Protein AF-A0AAE5V6S5-F1 (afdb_monomer_lite)

Radius of gyration: 22.58 Å; chains: 1; bounding box: 48×60×33 Å

Sequence (89 aa):
MLRKLLLLTFIVFLGIGFFKYADAHVTLNPNESEPESYDKYDVRVPVEQNDHTVKVELDVPKGLNVESVKPVEGFKHHFLKIKKGTLLK

Organism: Staphylococcus epidermidis (NCBI:txid1282)

Structure (mmCIF, N/CA/C/O backbone):
data_AF-A0AAE5V6S5-F1
#
_entry.id   AF-A0AAE5V6S5-F1
#
loop_
_atom_site.group_PDB
_atom_site.id
_atom_site.type_symbol
_atom_site.label_atom_id
_atom_site.label_alt_id
_atom_site.label_comp_id
_atom_site.label_asym_id
_atom_site.label_entity_id
_atom_site.label_seq_id
_atom_site.pdbx_PDB_ins_code
_atom_site.Cartn_x
_atom_site.Cartn_y
_atom_site.Cartn_z
_atom_site.occupancy
_atom_site.B_iso_or_equiv
_atom_site.auth_seq_id
_atom_site.auth_comp_id
_atom_site.auth_asym_id
_atom_site.auth_atom_id
_atom_site.pdbx_PDB_model_num
ATOM 1 N N . MET A 1 1 ? -34.974 43.358 13.654 1.00 69.31 1 MET A N 1
ATOM 2 C CA . MET A 1 1 ? -34.895 42.115 12.845 1.00 69.31 1 MET A CA 1
ATOM 3 C C . MET A 1 1 ? -33.461 41.780 12.428 1.00 69.31 1 MET A C 1
ATOM 5 O O . MET A 1 1 ? -33.085 40.622 12.537 1.00 69.31 1 MET A O 1
ATOM 9 N N . LEU A 1 2 ? -32.630 42.777 12.095 1.00 81.38 2 LEU A N 1
ATOM 10 C CA . LEU A 1 2 ? -31.210 42.613 11.734 1.00 81.38 2 LEU A CA 1
ATOM 11 C C . LEU A 1 2 ? -30.364 41.819 12.753 1.00 81.38 2 LEU A C 1
ATOM 13 O O . LEU A 1 2 ? -29.602 40.941 12.374 1.00 81.38 2 LEU A O 1
ATOM 17 N N . ARG A 1 3 ? -30.557 42.052 14.059 1.00 78.06 3 ARG A N 1
ATOM 18 C CA . ARG A 1 3 ? -29.835 41.329 15.123 1.00 78.06 3 ARG A CA 1
ATOM 19 C C . ARG A 1 3 ? -30.169 39.830 15.186 1.00 78.06 3 ARG A C 1
ATOM 21 O O . ARG A 1 3 ? -29.303 39.042 15.532 1.00 78.06 3 ARG A O 1
ATOM 28 N N . LYS A 1 4 ? -31.400 39.436 14.828 1.00 79.62 4 LYS A N 1
ATOM 29 C CA . LYS A 1 4 ? -31.809 38.0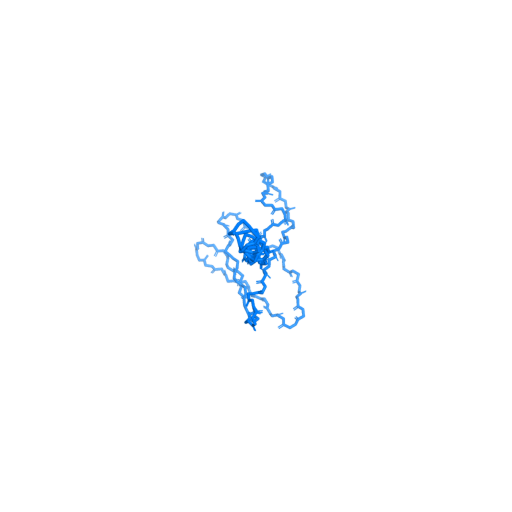21 14.728 1.00 79.62 4 LYS A CA 1
ATOM 30 C C . LYS A 1 4 ? -31.239 37.371 13.463 1.00 79.62 4 LYS A C 1
ATOM 32 O O . LYS A 1 4 ? -30.842 36.216 13.508 1.00 79.62 4 LYS A O 1
ATOM 37 N N . LEU A 1 5 ? -31.155 38.137 12.372 1.00 81.25 5 LEU A N 1
ATOM 38 C CA . LEU A 1 5 ? -30.565 37.691 11.111 1.00 81.25 5 LEU A CA 1
ATOM 39 C C . LEU A 1 5 ? -29.054 37.441 11.249 1.00 81.25 5 LEU A C 1
ATOM 41 O O . LEU A 1 5 ? -28.591 36.382 10.852 1.00 81.25 5 LEU A O 1
ATOM 45 N N . LEU A 1 6 ? -28.325 38.354 11.905 1.00 86.75 6 LEU A N 1
ATOM 46 C CA . LEU A 1 6 ? -26.894 38.208 12.215 1.00 86.75 6 LEU A CA 1
ATOM 47 C C . LEU A 1 6 ? -26.595 36.980 13.088 1.00 86.75 6 LEU A C 1
ATOM 49 O O . LEU A 1 6 ? -25.622 36.264 12.856 1.00 86.75 6 LEU A O 1
ATOM 53 N N . LEU A 1 7 ? -27.451 36.721 14.079 1.00 84.69 7 LEU A N 1
ATOM 54 C CA . LEU A 1 7 ? -27.340 35.551 14.950 1.00 84.69 7 LEU A CA 1
ATOM 55 C C . LEU A 1 7 ? -27.579 34.249 14.176 1.00 84.69 7 LEU A C 1
ATOM 57 O O . LEU A 1 7 ? -26.839 33.287 14.354 1.00 84.69 7 LEU A O 1
ATOM 61 N N . LEU A 1 8 ? -28.565 34.237 13.275 1.00 86.06 8 LEU A N 1
ATOM 62 C CA . LEU A 1 8 ? -28.866 33.077 12.439 1.00 86.06 8 LEU A CA 1
ATOM 63 C C . LEU A 1 8 ? -27.725 32.775 11.457 1.00 86.06 8 LEU A C 1
ATOM 65 O O . LEU A 1 8 ? -27.318 31.624 11.332 1.00 86.06 8 LEU A O 1
ATOM 69 N N . THR A 1 9 ? -27.152 33.798 10.818 1.00 84.44 9 THR A N 1
ATOM 70 C CA . THR A 1 9 ? -25.987 33.627 9.935 1.00 84.44 9 THR A CA 1
ATOM 71 C C . THR A 1 9 ? -24.754 33.133 10.684 1.00 84.44 9 THR A C 1
ATOM 73 O O . THR A 1 9 ? -24.018 32.308 10.153 1.00 84.44 9 THR A O 1
ATOM 76 N N . PHE A 1 10 ? -24.544 33.580 11.925 1.00 86.69 10 PHE A N 1
ATOM 77 C CA . PHE A 1 10 ? -23.427 33.116 12.749 1.00 86.69 10 PHE A CA 1
ATOM 78 C C . PHE A 1 10 ? -23.572 31.636 13.130 1.00 86.69 10 PHE A C 1
ATOM 80 O O . PHE A 1 10 ? -22.605 30.886 13.046 1.00 86.69 10 PHE A O 1
ATOM 87 N N . ILE A 1 11 ? -24.788 31.193 13.469 1.00 86.12 11 ILE A N 1
ATOM 88 C CA . ILE A 1 11 ? -25.085 29.782 13.768 1.00 86.12 11 ILE A CA 1
ATOM 89 C C . ILE A 1 11 ? -24.869 28.900 12.532 1.00 86.12 11 ILE A C 1
ATOM 91 O O . ILE A 1 11 ? -24.254 27.841 12.636 1.00 86.12 11 ILE A O 1
ATOM 95 N N . VAL A 1 12 ? -25.331 29.340 11.359 1.00 85.56 12 VAL A N 1
ATOM 96 C CA . VAL A 1 12 ? -25.144 28.598 10.101 1.00 85.56 12 VAL A CA 1
ATOM 97 C C . VAL A 1 12 ? -23.661 28.516 9.727 1.00 85.56 12 VAL A C 1
ATOM 99 O O . VAL A 1 12 ? -23.183 27.440 9.383 1.00 85.56 12 VAL A O 1
ATOM 102 N N . PHE A 1 13 ? -22.910 29.612 9.862 1.00 83.56 13 PHE A N 1
ATOM 103 C CA . PHE A 1 13 ? -21.466 29.624 9.610 1.00 83.56 13 PHE A CA 1
ATOM 104 C C . PHE A 1 13 ? -20.708 28.669 10.546 1.00 83.56 13 PHE A C 1
ATOM 106 O O . PHE A 1 13 ? -19.841 27.925 10.092 1.00 83.56 13 PHE A O 1
ATOM 113 N N . LEU A 1 1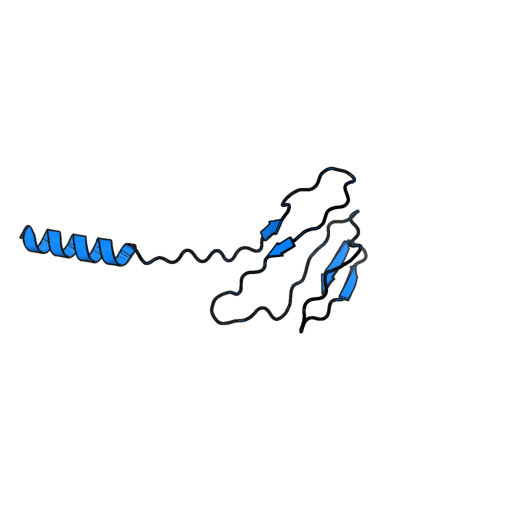4 ? -21.083 28.620 11.830 1.00 81.75 14 LEU A N 1
ATOM 114 C CA . LEU A 1 14 ? -20.494 27.684 12.790 1.00 81.75 14 LEU A CA 1
ATOM 115 C C . LEU A 1 14 ? -20.837 26.219 12.464 1.00 81.75 14 LEU A C 1
ATOM 117 O O . LEU A 1 14 ? -19.999 25.342 12.647 1.00 81.75 14 LEU A O 1
ATOM 121 N N . GLY A 1 15 ? -22.046 25.946 11.963 1.00 77.19 15 GLY A N 1
ATOM 122 C CA . GLY A 1 15 ? -22.498 24.593 11.619 1.00 77.19 15 GLY A CA 1
ATOM 123 C C . GLY A 1 15 ? -21.800 23.983 10.399 1.00 77.19 15 GLY A C 1
ATOM 124 O O . GLY A 1 15 ? -21.645 22.767 10.332 1.00 77.19 15 GLY A O 1
ATOM 125 N N . ILE A 1 16 ? -21.343 24.809 9.453 1.00 78.00 16 ILE A N 1
ATOM 126 C CA . ILE A 1 16 ? -20.688 24.350 8.214 1.00 78.00 16 ILE A CA 1
ATOM 127 C C . ILE A 1 16 ? -19.176 24.115 8.426 1.00 78.00 16 ILE A C 1
ATOM 129 O O . ILE A 1 16 ? -18.543 23.395 7.663 1.00 78.00 16 ILE A O 1
ATOM 133 N N . GLY A 1 17 ? -18.571 24.669 9.481 1.00 67.56 17 GLY A N 1
ATOM 134 C CA . GLY A 1 17 ? -17.121 24.589 9.714 1.00 67.56 17 GLY A CA 1
ATOM 135 C C . GLY A 1 17 ? -16.580 23.227 10.173 1.00 67.56 17 GLY A C 1
ATOM 136 O O . GLY A 1 17 ? -15.365 23.057 10.235 1.00 67.56 17 GLY A O 1
ATOM 137 N N . PHE A 1 18 ? -17.441 22.257 10.501 1.00 65.00 18 PHE A N 1
ATOM 138 C CA . PHE A 1 18 ? -17.034 20.986 11.124 1.00 65.00 18 PHE A CA 1
ATOM 139 C C . PHE A 1 18 ? -17.072 19.766 10.194 1.00 65.00 18 PHE A C 1
ATOM 141 O O . PHE A 1 18 ? -17.004 18.631 10.671 1.00 65.00 18 PHE A O 1
ATOM 148 N N . PHE A 1 19 ? -17.147 19.953 8.874 1.00 65.50 19 PHE A N 1
ATOM 149 C CA . PHE A 1 19 ? -17.027 18.825 7.950 1.00 65.50 19 PHE A CA 1
ATOM 150 C C . PHE A 1 19 ? -15.587 18.302 7.949 1.00 65.50 19 PHE A C 1
ATOM 152 O O . PHE A 1 19 ? -14.687 18.881 7.342 1.00 65.50 19 PHE A O 1
ATOM 159 N N . LYS A 1 20 ? -15.357 17.189 8.651 1.00 65.44 20 LYS A N 1
ATOM 160 C CA . LYS A 1 20 ? -14.106 16.438 8.551 1.00 65.44 20 LYS A CA 1
ATOM 161 C C . LYS A 1 20 ? -14.073 15.768 7.179 1.00 65.44 20 LYS A C 1
ATOM 163 O O . LYS A 1 20 ? -14.879 14.881 6.912 1.00 65.44 20 LYS A O 1
ATOM 168 N N . TYR A 1 21 ? -13.149 16.188 6.321 1.00 65.06 21 TYR A N 1
ATOM 169 C CA . TYR A 1 21 ? -12.845 15.472 5.086 1.00 65.06 21 TYR A CA 1
ATOM 170 C C . TYR A 1 21 ? -12.140 14.165 5.466 1.00 65.06 21 TYR A C 1
ATOM 172 O O . TYR A 1 21 ? -10.998 14.180 5.926 1.00 65.06 21 TYR A O 1
ATOM 180 N N . ALA A 1 22 ? -12.852 13.043 5.380 1.00 65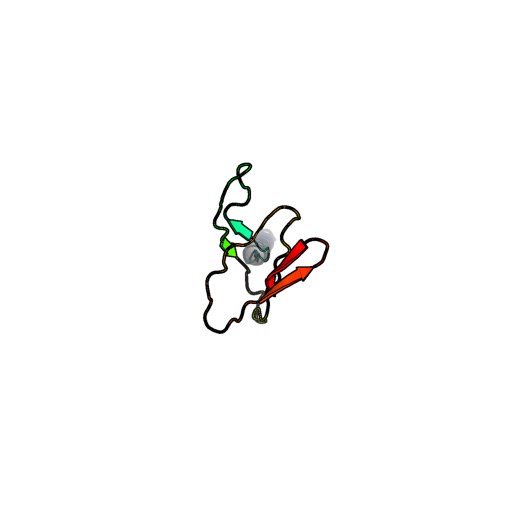.38 22 ALA A N 1
ATOM 181 C CA . ALA A 1 22 ? -12.253 11.729 5.550 1.00 65.38 22 ALA A CA 1
ATOM 182 C C . ALA A 1 22 ? -11.573 11.349 4.229 1.00 65.38 22 ALA A C 1
ATOM 184 O O . ALA A 1 22 ? -12.243 11.027 3.252 1.00 65.38 22 ALA A O 1
ATOM 185 N N . ASP A 1 23 ? -10.244 11.437 4.191 1.00 65.25 23 ASP A N 1
ATOM 186 C CA . ASP A 1 23 ? -9.458 10.906 3.080 1.00 65.25 23 ASP A CA 1
ATOM 187 C C . ASP A 1 23 ? -9.355 9.383 3.235 1.00 65.25 23 ASP A C 1
ATOM 189 O O . ASP A 1 23 ? -8.577 8.876 4.046 1.00 65.25 23 ASP A O 1
ATOM 193 N N . ALA A 1 24 ? -10.237 8.673 2.532 1.00 73.56 24 ALA A N 1
ATOM 194 C CA . ALA A 1 24 ? -10.414 7.225 2.624 1.00 73.56 24 ALA A CA 1
ATOM 195 C C . ALA A 1 24 ? -9.776 6.459 1.452 1.00 73.56 24 ALA A C 1
ATOM 197 O O . ALA A 1 24 ? -9.862 5.236 1.376 1.00 73.56 24 ALA A O 1
ATOM 198 N N . HIS A 1 25 ? -9.122 7.158 0.523 1.00 87.56 25 HIS A N 1
ATOM 199 C CA . HIS A 1 25 ? -8.527 6.498 -0.631 1.00 87.56 25 HIS A CA 1
ATOM 200 C C . HIS A 1 25 ? -7.208 5.824 -0.253 1.00 87.56 25 HIS A C 1
ATOM 202 O O . HIS A 1 25 ? -6.370 6.381 0.458 1.00 87.56 25 HIS A O 1
ATOM 208 N N . VAL A 1 26 ? -7.014 4.612 -0.772 1.00 91.19 26 VAL A N 1
ATOM 209 C CA . VAL A 1 26 ? -5.714 3.941 -0.741 1.00 91.19 26 VAL A CA 1
ATOM 210 C C . VAL A 1 26 ? -4.749 4.724 -1.625 1.00 91.19 26 VAL A C 1
ATOM 212 O O . VAL A 1 26 ? -5.098 5.091 -2.748 1.00 91.19 26 VAL A O 1
ATOM 215 N N . THR A 1 27 ? -3.532 4.964 -1.139 1.00 93.00 27 THR A N 1
ATOM 216 C CA . THR A 1 27 ? -2.498 5.667 -1.909 1.00 93.00 27 THR A CA 1
ATOM 217 C C . THR A 1 27 ? -1.247 4.818 -2.090 1.00 93.00 27 THR A C 1
ATOM 219 O O . THR A 1 27 ? -0.930 3.954 -1.269 1.00 93.00 27 THR A O 1
ATOM 222 N N . LEU A 1 28 ? -0.537 5.087 -3.186 1.00 93.75 28 LEU A N 1
ATOM 223 C CA . LEU A 1 28 ? 0.755 4.498 -3.520 1.00 93.75 28 LEU A CA 1
ATOM 224 C C . LEU A 1 28 ? 1.812 5.600 -3.558 1.00 93.75 28 LEU A C 1
ATOM 226 O O . LEU A 1 28 ? 1.552 6.688 -4.075 1.00 93.75 28 LEU A O 1
ATOM 230 N N . ASN A 1 29 ? 2.989 5.314 -3.006 1.00 93.81 29 ASN A N 1
ATOM 231 C CA . ASN A 1 29 ? 4.159 6.171 -3.134 1.00 93.81 29 ASN A CA 1
ATOM 232 C C . ASN A 1 29 ? 5.400 5.331 -3.506 1.00 93.81 29 ASN A C 1
ATOM 234 O O . ASN A 1 29 ? 5.810 4.504 -2.689 1.00 93.81 29 ASN A O 1
ATOM 238 N N . PRO A 1 30 ? 6.010 5.531 -4.686 1.00 94.19 30 PRO A N 1
ATOM 239 C CA . PRO A 1 30 ? 5.597 6.484 -5.716 1.00 94.19 30 PRO A CA 1
ATOM 240 C C . PRO A 1 30 ? 4.246 6.097 -6.347 1.00 94.19 30 PRO A C 1
ATOM 242 O O . PRO A 1 30 ? 3.751 4.987 -6.155 1.00 94.19 30 PRO A O 1
ATOM 245 N N . ASN A 1 31 ? 3.605 7.031 -7.049 1.00 92.00 31 ASN A N 1
ATOM 246 C CA . ASN A 1 31 ? 2.368 6.768 -7.797 1.00 92.00 31 ASN A CA 1
ATOM 247 C C . ASN A 1 31 ? 2.631 6.366 -9.261 1.00 92.00 31 ASN A C 1
ATOM 249 O O . ASN A 1 31 ? 1.695 5.987 -9.963 1.00 92.00 31 ASN A O 1
ATOM 253 N N . GLU A 1 32 ? 3.886 6.427 -9.701 1.00 91.44 32 GLU A N 1
ATOM 254 C CA . GLU A 1 32 ? 4.359 6.041 -11.026 1.00 91.44 32 GLU A CA 1
ATOM 255 C C . GLU A 1 32 ? 5.777 5.453 -10.938 1.00 91.44 32 GLU A C 1
ATOM 257 O O . GLU A 1 32 ? 6.499 5.709 -9.975 1.00 91.44 32 GLU A O 1
ATOM 262 N N . SER A 1 33 ? 6.163 4.667 -11.944 1.00 90.94 33 SER A N 1
ATOM 263 C CA . SER A 1 33 ? 7.512 4.104 -12.092 1.00 90.94 33 SER A CA 1
ATOM 264 C C . SER A 1 33 ? 8.127 4.546 -13.407 1.00 90.94 33 SER A C 1
ATOM 266 O O . SER A 1 33 ? 7.428 4.691 -14.415 1.00 90.94 33 SER A O 1
ATOM 268 N N . GLU A 1 34 ? 9.451 4.658 -13.417 1.00 92.06 34 GLU A N 1
ATOM 269 C CA . GLU A 1 34 ? 10.202 4.720 -14.665 1.00 92.06 34 GLU A CA 1
ATOM 270 C C . GLU A 1 34 ? 10.180 3.350 -15.379 1.00 92.06 34 GLU A C 1
ATOM 272 O O . GLU A 1 34 ? 10.073 2.305 -14.734 1.00 92.06 34 GLU A O 1
ATOM 277 N N . PRO A 1 35 ? 10.259 3.302 -16.719 1.00 89.75 35 PRO A N 1
ATOM 278 C CA . PRO A 1 35 ? 10.346 2.033 -17.436 1.00 89.75 35 PRO A CA 1
ATOM 279 C C . PRO A 1 35 ? 11.568 1.212 -17.006 1.00 89.75 35 PRO A C 1
ATOM 281 O O . PRO A 1 35 ? 12.659 1.758 -16.859 1.00 89.75 35 PRO A O 1
ATOM 284 N N . GLU A 1 36 ? 11.392 -0.106 -16.868 1.00 87.56 36 GLU A N 1
ATOM 285 C CA . GLU A 1 36 ? 12.455 -1.058 -16.494 1.00 87.56 36 GLU A CA 1
ATOM 286 C C . GLU A 1 36 ? 13.113 -0.788 -15.121 1.00 87.56 36 GLU A C 1
ATOM 288 O O . GLU A 1 36 ? 14.204 -1.291 -14.840 1.00 87.56 36 GLU A O 1
ATOM 293 N N . SER A 1 37 ? 12.466 -0.007 -14.249 1.00 90.88 37 SER A N 1
ATOM 294 C CA . SER A 1 37 ? 12.961 0.271 -12.902 1.00 90.88 37 SER A CA 1
ATOM 295 C C . SER A 1 37 ? 12.650 -0.857 -11.913 1.00 90.88 37 SER A C 1
ATOM 297 O O . SER A 1 37 ? 11.769 -1.701 -12.106 1.00 90.88 37 SER A O 1
ATOM 299 N N . TYR A 1 38 ? 13.381 -0.839 -10.800 1.00 92.50 38 TYR A N 1
ATOM 300 C CA . TYR A 1 38 ? 13.048 -1.595 -9.603 1.00 92.50 38 TYR A CA 1
ATOM 301 C C . TYR A 1 38 ? 12.703 -0.601 -8.497 1.00 92.50 38 TYR A C 1
ATOM 303 O O . TYR A 1 38 ? 13.592 0.074 -7.975 1.00 92.50 38 TYR A O 1
ATOM 311 N N . ASP A 1 39 ? 11.425 -0.531 -8.129 1.00 92.62 39 ASP A N 1
ATOM 312 C CA . ASP A 1 39 ? 10.922 0.469 -7.190 1.00 92.62 39 ASP A CA 1
ATOM 313 C C . ASP A 1 39 ? 10.313 -0.151 -5.935 1.00 92.62 39 ASP A C 1
ATOM 315 O O . ASP A 1 39 ? 9.682 -1.211 -5.945 1.00 92.62 39 ASP A O 1
ATOM 319 N N . LYS A 1 40 ? 10.478 0.566 -4.822 1.00 94.56 40 LYS A N 1
ATOM 320 C CA . LYS A 1 40 ? 9.823 0.260 -3.553 1.00 94.56 40 LYS A CA 1
ATOM 321 C C . LYS A 1 40 ? 8.551 1.094 -3.439 1.00 94.56 40 LYS A C 1
ATOM 323 O O . LYS A 1 40 ? 8.630 2.312 -3.308 1.00 94.56 40 LYS A O 1
ATOM 328 N N . TYR A 1 41 ? 7.410 0.418 -3.386 1.00 94.06 41 TYR A N 1
ATOM 329 C CA . TYR A 1 41 ? 6.103 1.047 -3.232 1.00 94.06 41 TYR A CA 1
ATOM 330 C C . TYR A 1 41 ? 5.605 0.992 -1.787 1.00 94.06 41 TYR A C 1
ATOM 332 O O . TYR A 1 41 ? 5.434 -0.085 -1.215 1.00 94.06 41 TYR A O 1
ATOM 340 N N . ASP A 1 42 ? 5.326 2.159 -1.212 1.00 95.00 42 ASP A N 1
ATOM 341 C CA . ASP A 1 42 ? 4.627 2.287 0.061 1.00 95.00 42 ASP A CA 1
ATOM 342 C C . ASP A 1 42 ? 3.112 2.364 -0.203 1.00 95.00 42 ASP A C 1
ATOM 344 O O . ASP A 1 42 ? 2.617 3.324 -0.798 1.00 95.00 42 ASP A O 1
ATOM 348 N N . VAL A 1 43 ? 2.376 1.338 0.240 1.00 93.19 43 VAL A N 1
ATOM 349 C CA . VAL A 1 43 ? 0.910 1.265 0.139 1.00 93.19 43 VAL A CA 1
ATOM 350 C C . VAL A 1 43 ? 0.296 1.758 1.442 1.00 93.19 43 VAL A C 1
ATOM 352 O O . VAL A 1 43 ? 0.472 1.137 2.494 1.00 93.19 43 VAL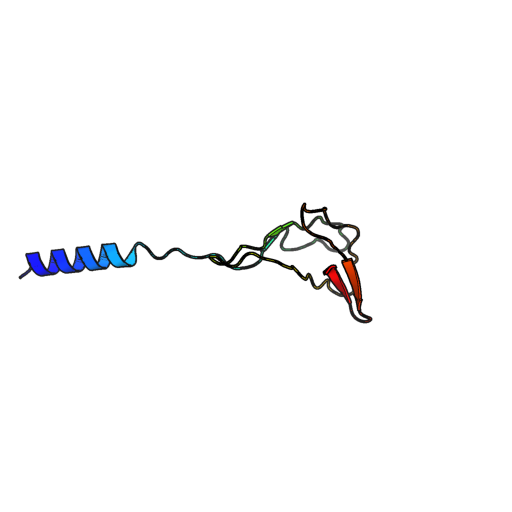 A O 1
ATOM 355 N N . ARG A 1 44 ? -0.447 2.864 1.391 1.00 92.44 44 ARG A N 1
ATOM 356 C CA . ARG A 1 44 ? -1.153 3.407 2.556 1.00 92.44 44 ARG A CA 1
ATOM 357 C C . ARG A 1 44 ? -2.632 3.063 2.470 1.00 92.44 44 ARG A C 1
ATOM 359 O O . ARG A 1 44 ? -3.325 3.533 1.574 1.00 92.44 44 ARG A O 1
ATOM 366 N N . VAL A 1 45 ? -3.112 2.298 3.448 1.00 91.62 45 VAL A N 1
ATOM 367 C CA . VAL A 1 45 ? -4.530 1.943 3.596 1.00 91.62 45 VAL A CA 1
ATOM 368 C C . VAL A 1 45 ? -5.083 2.646 4.841 1.00 91.62 45 VAL A C 1
ATOM 370 O O . VAL A 1 45 ? -4.679 2.292 5.952 1.00 91.62 45 VAL A O 1
ATOM 373 N N . PRO A 1 46 ? -5.944 3.669 4.697 1.00 89.88 46 PRO A N 1
ATOM 374 C CA . PRO A 1 46 ? -6.599 4.293 5.842 1.00 89.88 46 PRO A CA 1
ATOM 375 C C . PRO A 1 46 ? -7.625 3.336 6.466 1.00 89.88 46 PRO A C 1
ATOM 377 O O . PRO A 1 46 ? -8.248 2.536 5.774 1.00 89.88 46 PRO A O 1
ATOM 380 N N . VAL A 1 47 ? -7.795 3.418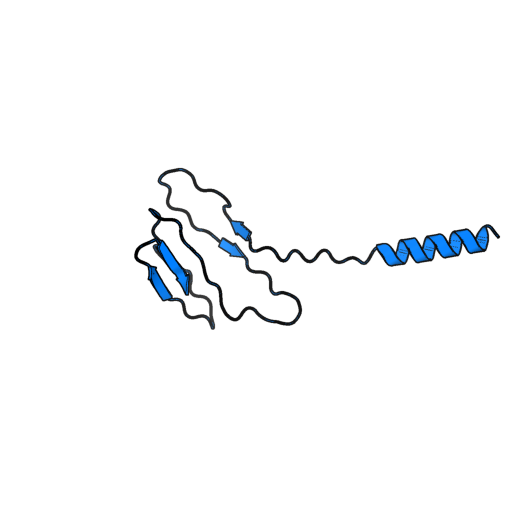 7.787 1.00 88.12 47 VAL A N 1
ATOM 381 C CA . VAL A 1 47 ? -8.873 2.717 8.500 1.00 88.12 47 VAL A CA 1
ATOM 382 C C . VAL A 1 47 ? -10.119 3.593 8.457 1.00 88.12 47 VAL A C 1
ATOM 384 O O . VAL A 1 47 ? -10.077 4.752 8.882 1.00 88.12 47 VAL A O 1
ATOM 387 N N . GLU A 1 48 ? -11.224 3.053 7.949 1.00 79.44 48 GLU A N 1
ATOM 388 C CA . GLU A 1 48 ? -12.495 3.767 7.907 1.00 79.44 48 GLU A CA 1
ATOM 389 C C . GLU A 1 48 ? -13.225 3.642 9.249 1.00 79.44 48 GLU A C 1
ATOM 391 O O . GLU A 1 48 ? -13.735 2.590 9.627 1.00 79.44 48 GLU A O 1
ATOM 396 N N . GLN A 1 49 ? -13.297 4.762 9.973 1.00 81.06 49 GLN A N 1
ATOM 397 C CA . GLN A 1 49 ? -14.036 4.883 11.232 1.00 81.06 49 GLN A CA 1
ATOM 398 C C . GLN A 1 49 ? -13.606 3.834 12.279 1.00 81.06 49 GLN A C 1
ATOM 400 O O . GLN A 1 49 ? -12.468 3.877 12.741 1.00 81.06 49 GLN A O 1
ATOM 405 N N . ASN A 1 50 ? -14.521 2.950 12.691 1.00 82.75 50 ASN A N 1
ATOM 406 C CA . ASN A 1 50 ? -14.321 1.994 13.784 1.00 82.75 50 ASN A CA 1
ATOM 407 C C . ASN A 1 50 ? -14.008 0.570 13.293 1.00 82.75 50 ASN A C 1
ATOM 409 O O . ASN A 1 50 ? -13.708 -0.297 14.114 1.00 82.75 50 ASN A O 1
ATOM 413 N N . ASP A 1 51 ? -14.070 0.324 11.983 1.00 83.19 51 ASP A N 1
ATOM 414 C CA . ASP A 1 51 ? -13.867 -1.001 11.402 1.00 83.19 51 ASP A CA 1
ATOM 415 C C . ASP A 1 51 ? -12.428 -1.129 10.895 1.00 83.19 51 ASP A C 1
ATOM 417 O O . ASP A 1 51 ? -12.038 -0.579 9.865 1.00 83.19 51 ASP A O 1
ATOM 421 N N . HIS A 1 52 ? -11.603 -1.849 11.656 1.00 87.69 52 HIS A N 1
ATOM 422 C CA . HIS A 1 52 ? -10.188 -2.022 11.342 1.00 87.69 52 HIS A CA 1
ATOM 423 C C . HIS A 1 52 ? -9.964 -2.905 10.108 1.00 87.69 52 HIS A C 1
ATOM 425 O O . HIS A 1 52 ? -10.606 -3.940 9.929 1.00 87.69 52 HIS A O 1
ATOM 431 N N . THR A 1 53 ? -8.966 -2.542 9.298 1.00 89.38 53 THR A N 1
ATOM 432 C CA . THR A 1 53 ? -8.516 -3.348 8.159 1.00 89.38 53 THR A CA 1
ATOM 433 C C . THR A 1 53 ? -8.003 -4.707 8.626 1.00 89.38 53 THR A C 1
ATOM 435 O O . THR A 1 53 ? -6.999 -4.797 9.329 1.00 89.38 53 THR A O 1
ATOM 438 N N . VAL A 1 54 ? -8.667 -5.776 8.188 1.00 91.00 54 VAL A N 1
ATOM 439 C CA . VAL A 1 54 ? -8.280 -7.165 8.499 1.00 91.00 54 VAL A CA 1
ATOM 440 C C . VAL A 1 54 ? -7.489 -7.836 7.377 1.00 91.00 54 VAL A C 1
ATOM 442 O O . VAL A 1 54 ? -6.856 -8.866 7.598 1.00 91.00 54 VAL A O 1
ATOM 445 N N . LYS A 1 55 ? -7.544 -7.284 6.160 1.00 90.56 55 LYS A N 1
ATOM 446 C CA . LYS A 1 55 ? -6.930 -7.860 4.962 1.00 90.56 55 LYS A CA 1
ATOM 447 C C . LYS A 1 55 ? -6.715 -6.792 3.892 1.00 90.56 55 LYS A C 1
ATOM 449 O O . LYS A 1 55 ? -7.563 -5.922 3.723 1.00 90.56 55 LYS A O 1
ATOM 454 N N . VAL A 1 56 ? -5.615 -6.907 3.152 1.00 90.88 56 VAL A N 1
ATOM 455 C CA . VAL A 1 56 ? -5.305 -6.084 1.977 1.00 90.88 56 VAL A CA 1
ATOM 456 C C . VAL A 1 56 ? -4.946 -7.021 0.831 1.00 90.88 56 VAL A C 1
ATOM 458 O O . VAL A 1 56 ? -4.128 -7.916 1.017 1.00 90.88 56 VAL A O 1
ATOM 461 N N . GLU A 1 57 ? -5.556 -6.819 -0.335 1.00 91.06 57 GLU A N 1
ATOM 462 C CA . GLU A 1 57 ? 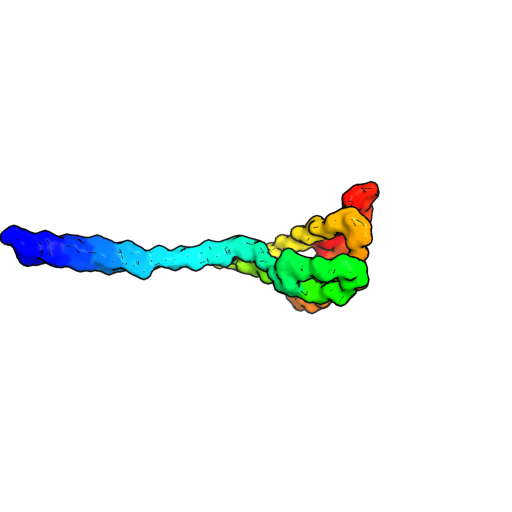-5.177 -7.507 -1.569 1.00 91.06 57 GLU A CA 1
ATOM 463 C C . GLU A 1 57 ? -4.632 -6.486 -2.566 1.00 91.06 57 GLU A C 1
ATOM 465 O O . GLU A 1 57 ? -5.228 -5.425 -2.755 1.00 91.06 57 GLU A O 1
ATOM 470 N N . LEU A 1 58 ? -3.481 -6.794 -3.167 1.00 89.25 58 LEU A N 1
ATOM 471 C CA . LEU A 1 58 ? -2.860 -5.955 -4.190 1.00 89.25 58 LEU A CA 1
ATOM 472 C C . LEU A 1 58 ? -2.763 -6.734 -5.500 1.00 89.25 58 LEU A C 1
ATOM 474 O O . LEU A 1 58 ? -2.076 -7.758 -5.577 1.00 89.25 58 LEU A O 1
ATOM 478 N N . ASP A 1 59 ? -3.427 -6.205 -6.521 1.00 88.88 59 ASP A N 1
ATOM 479 C CA . ASP A 1 59 ? -3.399 -6.728 -7.880 1.00 88.88 59 ASP A CA 1
ATOM 480 C C . ASP A 1 59 ? -2.191 -6.154 -8.617 1.00 88.88 59 ASP A C 1
ATOM 482 O O . ASP A 1 59 ? -2.111 -4.950 -8.872 1.00 88.88 59 ASP A O 1
ATOM 486 N N . VAL A 1 60 ? -1.246 -7.018 -8.985 1.00 87.62 60 VAL A N 1
ATOM 487 C CA . VAL A 1 60 ? -0.037 -6.591 -9.694 1.00 87.62 60 VAL A CA 1
ATOM 488 C C . VAL A 1 60 ? -0.217 -6.786 -11.202 1.00 87.62 60 VAL A C 1
ATOM 490 O O . VAL A 1 60 ? -0.546 -7.900 -11.637 1.00 87.62 60 VAL A O 1
ATOM 493 N N . PRO A 1 61 ? -0.002 -5.734 -12.021 1.00 86.19 61 PRO A N 1
ATOM 494 C CA . PRO A 1 61 ? -0.116 -5.817 -13.471 1.00 86.19 61 PRO A CA 1
ATOM 495 C C . PRO A 1 61 ? 0.746 -6.924 -14.085 1.00 86.19 61 PRO A C 1
ATOM 497 O O . PRO A 1 61 ? 1.810 -7.290 -13.585 1.00 86.19 61 PRO A O 1
ATOM 500 N N . LYS A 1 62 ? 0.301 -7.446 -15.231 1.00 82.06 62 LYS A N 1
ATOM 501 C CA . LYS A 1 62 ? 1.072 -8.437 -15.992 1.00 82.06 62 LYS A CA 1
ATOM 502 C C . LYS A 1 62 ? 2.417 -7.861 -16.425 1.00 82.06 62 LYS A C 1
ATOM 504 O O . LYS A 1 62 ? 2.483 -6.722 -16.866 1.00 82.06 62 LYS A O 1
ATOM 509 N N . GLY A 1 63 ? 3.448 -8.700 -16.383 1.00 83.25 63 GLY A N 1
ATOM 510 C CA . GLY A 1 63 ? 4.810 -8.317 -16.759 1.00 83.25 63 GLY A CA 1
ATOM 511 C C . GLY A 1 63 ? 5.629 -7.753 -15.598 1.00 83.25 63 GLY A C 1
ATOM 512 O O . GLY A 1 63 ? 6.846 -7.703 -15.714 1.00 83.25 63 GLY A O 1
ATOM 513 N N . LEU A 1 64 ? 4.993 -7.419 -14.470 1.00 85.12 64 LEU A N 1
ATOM 514 C CA . LEU A 1 64 ? 5.680 -7.000 -13.253 1.00 85.12 64 LEU A CA 1
ATOM 515 C C . LEU A 1 64 ? 5.827 -8.171 -12.276 1.00 85.12 64 LEU A C 1
ATOM 517 O O . LEU A 1 64 ? 4.953 -9.038 -12.171 1.00 85.12 64 LEU A O 1
ATOM 521 N N . ASN A 1 65 ? 6.942 -8.180 -11.550 1.00 85.94 65 ASN A N 1
ATOM 522 C CA . ASN A 1 65 ? 7.232 -9.150 -10.501 1.00 85.94 65 ASN A CA 1
ATOM 523 C C . ASN A 1 65 ? 7.281 -8.443 -9.147 1.00 85.94 65 ASN A C 1
ATOM 525 O O . ASN A 1 65 ? 7.780 -7.327 -9.044 1.00 85.94 65 ASN A O 1
ATOM 529 N N . VAL A 1 66 ? 6.787 -9.117 -8.108 1.00 88.56 66 VAL A N 1
ATOM 530 C CA . VAL A 1 66 ? 6.982 -8.679 -6.723 1.00 88.56 66 VAL A CA 1
ATOM 531 C C . VAL A 1 66 ? 8.121 -9.488 -6.138 1.00 88.56 66 VAL A C 1
ATOM 533 O O . VAL A 1 66 ? 8.009 -10.708 -6.028 1.00 88.56 66 VAL A O 1
ATOM 536 N N . GLU A 1 67 ? 9.194 -8.805 -5.762 1.00 88.62 67 GLU A N 1
ATOM 537 C CA . GLU A 1 67 ? 10.373 -9.446 -5.181 1.00 88.62 67 GLU A CA 1
ATOM 538 C C . GLU A 1 67 ? 10.162 -9.759 -3.695 1.00 88.62 67 GLU A C 1
ATOM 540 O O . GLU A 1 67 ? 10.438 -10.859 -3.222 1.00 88.62 67 GLU A O 1
ATOM 545 N N . SER A 1 68 ? 9.646 -8.789 -2.934 1.00 89.94 68 SER A N 1
ATOM 546 C CA . SER A 1 68 ? 9.434 -8.938 -1.495 1.00 89.94 68 SER A CA 1
ATOM 547 C C . SER A 1 68 ? 8.343 -8.010 -0.969 1.00 89.94 68 SER A C 1
ATOM 549 O O . SER A 1 68 ? 8.017 -6.989 -1.574 1.00 89.94 68 SER A O 1
ATOM 551 N N . VAL A 1 69 ? 7.785 -8.374 0.185 1.00 92.25 69 VAL A N 1
ATOM 552 C CA . VAL A 1 69 ? 6.853 -7.546 0.955 1.00 92.25 69 VAL A CA 1
ATOM 553 C C . VAL A 1 69 ? 7.430 -7.376 2.352 1.00 92.25 69 VAL A C 1
ATOM 555 O O . VAL A 1 69 ? 7.867 -8.347 2.972 1.00 92.25 69 VAL A O 1
ATOM 558 N N . LYS A 1 70 ? 7.433 -6.142 2.862 1.00 91.69 70 LYS A N 1
ATOM 559 C CA . LYS A 1 70 ? 7.883 -5.870 4.227 1.00 91.69 70 LYS A CA 1
ATOM 560 C C . LYS A 1 70 ? 6.953 -6.583 5.224 1.00 91.69 70 LYS A C 1
ATOM 562 O O . LYS A 1 70 ? 5.748 -6.340 5.181 1.00 91.69 70 LYS A O 1
ATOM 567 N N . PRO A 1 71 ? 7.477 -7.411 6.145 1.00 91.88 71 PRO A N 1
ATOM 568 C CA . PRO A 1 71 ? 6.660 -8.009 7.192 1.00 91.88 71 PRO A CA 1
ATOM 569 C C . PRO A 1 71 ? 6.019 -6.931 8.070 1.00 91.88 71 PRO A C 1
ATOM 571 O O . PRO A 1 71 ? 6.687 -5.984 8.492 1.00 91.88 71 PRO A O 1
ATOM 574 N N . VAL A 1 72 ? 4.732 -7.099 8.362 1.00 90.56 72 VAL A N 1
ATOM 575 C CA . VAL A 1 72 ? 3.983 -6.267 9.306 1.00 90.56 72 VAL A CA 1
ATOM 576 C C . VAL A 1 72 ? 3.536 -7.163 10.449 1.00 90.56 72 VAL A C 1
ATOM 578 O O . VAL A 1 72 ? 3.003 -8.249 10.224 1.00 90.56 72 VAL A O 1
ATOM 581 N N . GLU A 1 73 ? 3.788 -6.731 11.681 1.00 92.50 73 GLU A N 1
ATOM 582 C CA . GLU A 1 73 ? 3.414 -7.492 12.869 1.00 92.50 73 GLU A CA 1
ATOM 583 C C . GLU A 1 73 ? 1.901 -7.756 12.895 1.00 92.50 73 GLU A C 1
ATOM 585 O O . GLU A 1 73 ? 1.096 -6.879 12.589 1.00 92.50 73 GLU A O 1
ATOM 590 N N . GLY A 1 74 ? 1.510 -8.993 13.211 1.00 91.31 74 GLY A N 1
ATOM 591 C CA . GLY A 1 74 ? 0.108 -9.422 13.202 1.00 91.31 74 GLY A CA 1
ATOM 592 C C . GLY A 1 74 ? -0.456 -9.788 11.823 1.00 91.31 74 GLY A C 1
ATOM 593 O O . GLY A 1 74 ? -1.508 -10.422 11.764 1.00 91.31 74 GLY A O 1
ATOM 594 N N . PHE A 1 75 ? 0.249 -9.492 10.726 1.00 90.69 75 PHE A N 1
ATOM 595 C CA . PHE A 1 75 ? -0.176 -9.834 9.368 1.00 90.69 75 PHE A CA 1
ATOM 596 C C . PHE A 1 75 ? 0.676 -10.957 8.770 1.00 90.69 75 PHE A C 1
ATOM 598 O O . PHE A 1 75 ? 1.902 -10.990 8.886 1.00 90.69 75 PHE A O 1
ATOM 605 N N . LYS A 1 76 ? 0.010 -11.886 8.084 1.00 91.50 76 LYS A N 1
ATOM 606 C CA . LYS A 1 76 ? 0.652 -12.872 7.205 1.00 91.50 76 LYS A CA 1
ATOM 607 C C . LYS A 1 76 ? 0.515 -12.386 5.766 1.00 91.50 76 LYS A C 1
ATOM 609 O O . LYS A 1 76 ? -0.463 -11.720 5.455 1.00 91.50 76 LYS A O 1
ATOM 614 N N . HIS A 1 77 ? 1.479 -12.725 4.914 1.00 89.44 77 HIS A N 1
ATOM 615 C CA . HIS A 1 77 ? 1.428 -12.418 3.486 1.00 89.44 77 HIS A CA 1
ATOM 616 C C . HIS A 1 77 ? 1.631 -13.690 2.662 1.00 89.44 77 HIS A C 1
ATOM 618 O O . HIS A 1 77 ? 2.431 -14.560 3.019 1.00 89.44 77 HIS A O 1
ATOM 624 N N . HIS A 1 78 ? 0.915 -13.789 1.549 1.00 87.31 78 HIS A N 1
ATOM 625 C CA . HIS A 1 78 ? 0.986 -14.898 0.609 1.00 87.31 78 HIS A CA 1
ATOM 626 C C . HIS A 1 78 ? 0.981 -14.388 -0.835 1.00 87.31 78 HIS A C 1
ATOM 628 O O . HIS A 1 78 ? 0.215 -13.500 -1.194 1.00 87.31 78 HIS A O 1
ATOM 634 N N . PHE A 1 79 ? 1.800 -15.004 -1.690 1.00 83.81 79 PHE A N 1
ATOM 635 C CA . PHE A 1 79 ? 1.798 -14.739 -3.129 1.00 83.81 79 PHE A CA 1
ATOM 636 C C . PHE A 1 79 ? 0.894 -15.747 -3.841 1.00 83.81 79 PHE A C 1
ATOM 638 O O . PHE A 1 79 ? 1.148 -16.954 -3.816 1.00 83.81 79 PHE A O 1
ATOM 645 N N . LEU A 1 80 ? -0.147 -15.265 -4.511 1.00 78.12 80 LEU A N 1
ATOM 646 C CA . LEU A 1 80 ? -1.010 -16.064 -5.372 1.00 78.12 80 LEU A CA 1
ATOM 647 C C . LEU A 1 80 ? -0.675 -15.770 -6.833 1.00 78.12 80 LEU A C 1
ATOM 649 O O . LEU A 1 80 ? -0.933 -14.683 -7.337 1.00 78.12 80 LEU A O 1
ATOM 653 N N . LYS A 1 81 ? -0.144 -16.755 -7.557 1.00 66.00 81 LYS A N 1
ATOM 654 C CA . LYS A 1 81 ? 0.006 -16.648 -9.014 1.00 66.00 81 LYS A CA 1
ATOM 655 C C . LYS A 1 81 ? -1.302 -17.035 -9.694 1.00 66.00 81 LYS A C 1
ATOM 657 O O . LYS A 1 81 ? -1.627 -18.218 -9.796 1.00 66.00 81 LYS A O 1
ATOM 662 N N . ILE A 1 82 ? -2.037 -16.060 -10.215 1.00 56.50 82 ILE A N 1
ATOM 663 C CA . ILE A 1 82 ? -3.101 -16.322 -11.183 1.00 56.50 82 ILE A CA 1
ATOM 664 C C . ILE A 1 82 ? -2.426 -16.474 -12.548 1.00 56.50 82 ILE A C 1
ATOM 666 O O . ILE A 1 82 ? -1.517 -15.718 -12.883 1.00 56.50 82 ILE A O 1
ATOM 670 N N . LYS A 1 83 ? -2.909 -17.381 -13.408 1.00 50.06 83 LYS A N 1
ATOM 671 C CA . LYS A 1 83 ? -2.487 -17.510 -14.825 1.00 50.06 83 LYS A CA 1
ATOM 672 C C . LYS A 1 83 ? -2.570 -16.196 -15.650 1.00 50.06 83 LYS A C 1
ATOM 674 O O . LYS A 1 83 ? -2.265 -16.206 -16.838 1.00 50.06 83 LYS A O 1
ATOM 679 N N . LYS A 1 84 ? -3.002 -15.075 -15.052 1.00 51.03 84 LYS A N 1
ATOM 680 C CA . LYS A 1 84 ? -3.129 -13.736 -15.643 1.00 51.03 84 LYS A CA 1
ATOM 681 C C . LYS A 1 84 ? -2.582 -12.581 -14.764 1.00 51.03 84 LYS A C 1
ATOM 683 O O . LYS A 1 84 ? -2.816 -11.442 -15.144 1.00 51.03 84 LYS A O 1
ATOM 688 N N . GLY A 1 85 ? -1.863 -12.834 -13.666 1.00 50.25 85 GLY A N 1
ATOM 689 C CA . GLY A 1 85 ? -1.294 -11.799 -12.775 1.00 50.25 85 GLY A CA 1
ATOM 690 C C . GLY A 1 85 ? -1.022 -12.337 -11.362 1.00 50.25 85 GLY A C 1
ATOM 691 O O . GLY A 1 85 ? -1.605 -13.352 -10.981 1.00 50.25 85 GLY A O 1
ATOM 692 N N . THR A 1 86 ? -0.127 -11.711 -10.597 1.00 48.47 86 THR A N 1
ATOM 693 C CA . THR A 1 86 ? 0.162 -12.113 -9.204 1.00 48.47 86 THR A CA 1
ATOM 694 C C . THR A 1 86 ? -0.713 -11.293 -8.253 1.00 48.47 86 THR A C 1
ATOM 696 O O . THR A 1 86 ? -0.707 -10.070 -8.346 1.00 48.47 86 THR A O 1
ATOM 699 N N . LEU A 1 87 ? -1.453 -11.947 -7.351 1.00 50.25 87 LEU A N 1
ATOM 700 C CA . LEU A 1 87 ? -2.141 -11.296 -6.230 1.00 50.25 87 LEU A CA 1
ATOM 701 C C . LEU A 1 87 ? -1.339 -11.471 -4.944 1.00 50.25 87 LEU A C 1
ATOM 703 O O . LEU A 1 87 ? -0.813 -12.558 -4.686 1.00 50.25 87 LEU A O 1
ATOM 707 N N . LEU A 1 88 ? -1.295 -10.433 -4.116 1.00 51.97 88 LEU A N 1
ATOM 708 C CA . LEU A 1 88 ? -0.831 -10.526 -2.729 1.00 51.97 88 LEU A CA 1
ATOM 709 C C . LEU A 1 88 ? -2.050 -10.732 -1.817 1.00 51.97 88 LEU A C 1
ATOM 711 O O . LEU A 1 88 ? -2.998 -9.960 -1.927 1.00 51.97 88 LEU A O 1
ATOM 715 N N . LYS A 1 89 ? -2.051 -11.770 -0.970 1.00 44.31 89 LYS A N 1
ATOM 716 C CA . LYS A 1 89 ? -3.151 -12.128 -0.051 1.00 44.31 89 LYS A CA 1
ATOM 717 C C . LYS A 1 89 ? -2.712 -12.158 1.408 1.00 44.31 89 LYS A C 1
ATOM 719 O O . LYS A 1 89 ? -1.564 -12.592 1.659 1.00 44.31 89 LYS A O 1
#

InterPro domains:
  IPR012533 YncI, copper-binding domain [PF07987] (25-76)
  IPR038507 YcnI-like superfamily [G3DSA:2.60.40.2230] (23-87)

pLDDT: mean 82.22, std 12.78, range [44.31, 95.0]

Foldseek 3Di:
DVVVVVVVVVVVVVVVPPDDDPPQDWDWVVPDDDPPDDDDIDIDGDQDDPHGDPDDKDWDQPPDDDPDDDDDPPDDWDWDDDPGTIMID

Secondary structure (DSSP, 8-state):
-HHHHHHHHHHHHHHHTT--------EEESSS--TT-----EEE---BTTB------EEEPTT---------TT----EEEETTEEEE-